Protein AF-A0A3M1DYZ0-F1 (afdb_monomer_lite)

Secondary structure (DSSP, 8-state):
-HHHHHHHHHHHHHHTSHHHHHHHHTT--HHHHHHHHHHHHHHHIIIIIHHHPPPSEEE---SS--HHHHHHHHHHHHHHHHHH-----EEE--EE-SSS-EEEEEEEEETTTTEEEEEEEEEE-TT-PBPTT-PPSS--

Foldseek 3Di:
DVLVVQLVVLLVVQVVDVVSVVVVVVVDCSSNVSSCVSNVVVCCCVPPVVVVDDAPEEDDLEQPGDFVVVQVSVVVQVVCCVVVVHDGHYHYDWYDPDPFKTWDKDWDQDVVVRGIGIATAAIAGPVRHGDPPRGDPDRD

pLDDT: mean 90.02, std 9.36, range [42.03, 97.38]

Structure (mmCIF, N/CA/C/O backbone):
data_AF-A0A3M1DYZ0-F1
#
_entry.id   AF-A0A3M1DYZ0-F1
#
loop_
_atom_site.group_PDB
_atom_site.id
_atom_site.type_symbol
_atom_site.label_atom_id
_atom_site.label_alt_id
_atom_site.label_comp_id
_atom_site.label_asym_id
_atom_site.label_entity_id
_atom_site.label_seq_id
_atom_site.pdbx_PDB_ins_code
_atom_site.Cartn_x
_atom_site.Cartn_y
_atom_site.Cartn_z
_atom_site.occupancy
_atom_site.B_iso_or_equiv
_atom_site.auth_seq_id
_atom_site.auth_comp_id
_atom_site.auth_asym_id
_atom_site.auth_atom_id
_atom_site.pdbx_PDB_model_num
ATOM 1 N N . MET A 1 1 ? 12.653 2.346 -10.496 1.00 53.00 1 MET A N 1
ATOM 2 C CA . MET A 1 1 ? 13.951 1.934 -11.083 1.00 53.00 1 MET A CA 1
ATOM 3 C C . MET A 1 1 ? 14.251 0.427 -10.985 1.00 53.00 1 MET A C 1
ATOM 5 O O . MET A 1 1 ? 15.244 0.016 -11.560 1.00 53.00 1 MET A O 1
ATOM 9 N N . LYS A 1 2 ? 13.430 -0.417 -10.329 1.00 64.75 2 LYS A N 1
ATOM 10 C CA . LYS A 1 2 ? 13.759 -1.844 -10.099 1.00 64.75 2 LYS A CA 1
ATOM 11 C C . LYS A 1 2 ? 13.658 -2.745 -11.347 1.00 64.75 2 LYS A C 1
ATOM 13 O O . LYS A 1 2 ? 14.474 -3.643 -11.513 1.00 64.75 2 LYS A O 1
ATOM 18 N N . GLY A 1 3 ? 12.732 -2.461 -12.269 1.00 79.12 3 GLY A N 1
ATOM 19 C CA . GLY A 1 3 ? 12.484 -3.323 -13.438 1.00 79.12 3 GLY A CA 1
ATOM 20 C C . GLY A 1 3 ? 13.673 -3.487 -14.399 1.00 79.12 3 GLY A C 1
ATOM 21 O O . GLY A 1 3 ? 13.924 -4.591 -14.873 1.00 79.12 3 GLY A O 1
ATOM 22 N N . ILE A 1 4 ? 14.452 -2.423 -14.646 1.00 86.62 4 ILE A N 1
ATOM 23 C CA . ILE A 1 4 ? 15.642 -2.500 -15.519 1.00 86.62 4 ILE A CA 1
ATOM 24 C C . ILE A 1 4 ? 16.714 -3.396 -14.890 1.00 86.62 4 ILE A C 1
ATOM 26 O O . ILE A 1 4 ? 17.343 -4.177 -15.596 1.00 86.62 4 ILE A O 1
ATOM 30 N N . THR A 1 5 ? 16.888 -3.337 -13.567 1.00 91.88 5 THR A N 1
ATOM 31 C CA . THR A 1 5 ? 17.832 -4.201 -12.850 1.00 91.88 5 THR A CA 1
ATOM 32 C C . THR A 1 5 ? 17.476 -5.674 -13.037 1.00 91.88 5 THR A C 1
ATOM 34 O O . THR A 1 5 ? 18.333 -6.447 -13.448 1.00 91.88 5 THR A O 1
ATOM 37 N N . HIS A 1 6 ? 16.211 -6.055 -12.828 1.00 92.06 6 HIS A N 1
ATOM 38 C CA . HIS A 1 6 ? 15.752 -7.437 -13.011 1.00 92.06 6 HIS A CA 1
ATOM 39 C C . HIS A 1 6 ? 15.943 -7.943 -14.446 1.00 92.06 6 HIS A C 1
ATOM 41 O O . HIS A 1 6 ? 16.419 -9.060 -14.653 1.00 92.06 6 HIS A O 1
ATOM 47 N N . PHE A 1 7 ? 15.643 -7.101 -15.437 1.00 94.25 7 PHE A N 1
ATOM 48 C CA . PHE A 1 7 ? 15.867 -7.417 -16.845 1.00 94.25 7 PHE A CA 1
ATOM 49 C C . PHE A 1 7 ? 17.356 -7.634 -17.161 1.00 94.25 7 PHE A C 1
ATOM 51 O O . PHE A 1 7 ? 17.726 -8.647 -17.751 1.00 94.25 7 PHE A O 1
ATOM 58 N N . LEU A 1 8 ? 18.234 -6.724 -16.727 1.00 95.62 8 LEU A N 1
ATOM 59 C CA . LEU A 1 8 ? 19.676 -6.839 -16.962 1.00 95.62 8 LEU A CA 1
ATOM 60 C C . LEU A 1 8 ? 20.286 -8.051 -16.249 1.00 95.62 8 LEU A C 1
ATOM 62 O O . LEU A 1 8 ? 21.116 -8.742 -16.834 1.00 95.62 8 LEU A O 1
ATOM 66 N N . THR A 1 9 ? 19.852 -8.353 -15.023 1.00 94.94 9 THR A N 1
ATOM 67 C CA . THR A 1 9 ? 20.270 -9.569 -14.314 1.00 94.94 9 THR A CA 1
ATOM 68 C C . THR A 1 9 ? 19.842 -10.827 -15.072 1.00 94.94 9 THR A C 1
ATOM 70 O O . THR A 1 9 ? 20.639 -11.754 -15.195 1.00 94.94 9 THR A O 1
ATOM 73 N N . GLY A 1 10 ? 18.631 -10.852 -15.635 1.00 95.19 10 GLY A N 1
ATOM 74 C CA . GLY A 1 10 ? 18.157 -11.960 -16.470 1.00 95.19 10 GLY A CA 1
ATOM 75 C C . GLY A 1 10 ? 19.003 -12.172 -17.730 1.00 95.19 10 GLY A C 1
ATOM 76 O O . GLY A 1 10 ? 19.372 -13.306 -18.037 1.00 95.19 10 GLY A O 1
ATOM 77 N N . ILE A 1 11 ? 19.382 -11.088 -18.421 1.00 96.88 11 ILE A N 1
ATOM 78 C CA . ILE A 1 11 ? 20.318 -11.154 -19.558 1.00 96.88 11 ILE A CA 1
ATOM 79 C C . ILE A 1 11 ? 21.667 -11.712 -19.101 1.00 96.88 11 ILE A C 1
ATOM 81 O O . ILE A 1 11 ? 22.172 -12.654 -19.707 1.00 96.88 11 ILE A O 1
ATOM 85 N N . ALA A 1 12 ? 22.235 -11.157 -18.027 1.00 96.50 12 ALA A N 1
ATOM 86 C CA . ALA A 1 12 ? 23.544 -11.557 -17.520 1.00 96.50 12 ALA A CA 1
ATOM 87 C C . ALA A 1 12 ? 23.585 -13.055 -17.179 1.00 96.50 12 ALA A C 1
ATOM 89 O O . ALA A 1 12 ? 24.497 -13.765 -17.606 1.00 96.50 12 ALA A O 1
ATOM 90 N N . LEU A 1 13 ? 22.556 -13.552 -16.484 1.00 96.12 13 LEU A N 1
ATOM 91 C CA . LEU A 1 13 ? 22.399 -14.973 -16.176 1.00 96.12 13 LEU A CA 1
ATOM 92 C C . LEU A 1 13 ? 22.325 -15.833 -17.441 1.00 96.12 13 LEU A C 1
ATOM 94 O O . LEU A 1 13 ? 23.021 -16.841 -17.530 1.00 96.12 13 LEU A O 1
ATOM 98 N N . ALA A 1 14 ? 21.540 -15.425 -18.440 1.00 95.81 14 ALA A N 1
ATOM 99 C CA . ALA A 1 14 ? 21.431 -16.157 -19.699 1.00 95.81 14 ALA A CA 1
ATOM 100 C C . ALA A 1 14 ? 22.761 -16.204 -20.474 1.00 95.81 14 ALA A C 1
ATOM 102 O O . ALA A 1 14 ? 23.074 -17.214 -21.101 1.00 95.81 14 ALA A O 1
ATOM 103 N N . THR A 1 15 ? 23.580 -15.152 -20.399 1.00 95.25 15 THR A N 1
ATOM 104 C CA . THR A 1 15 ? 24.883 -15.095 -21.083 1.00 95.25 15 THR A CA 1
ATOM 105 C C . THR A 1 15 ? 25.994 -15.903 -20.410 1.00 95.25 15 THR A C 1
ATOM 107 O O . THR A 1 15 ? 27.036 -16.110 -21.025 1.00 95.25 15 THR A O 1
ATOM 110 N N . PHE A 1 16 ? 25.783 -16.431 -19.198 1.00 96.44 16 PHE A N 1
ATOM 111 C CA . PHE A 1 16 ? 26.710 -17.408 -18.610 1.00 96.44 16 PHE A CA 1
ATOM 112 C C . PHE A 1 16 ? 26.637 -18.787 -19.277 1.00 96.44 16 PHE A C 1
ATOM 114 O O . PHE A 1 16 ? 27.509 -19.620 -19.039 1.00 96.44 16 PHE A O 1
ATOM 121 N N . PHE A 1 17 ? 25.641 -19.031 -20.134 1.00 96.50 17 PHE A N 1
ATOM 122 C CA . PHE A 1 17 ? 25.537 -20.252 -20.926 1.00 96.50 17 PHE A CA 1
ATOM 123 C C . PHE A 1 17 ? 26.196 -20.033 -22.301 1.00 96.50 17 PHE A C 1
ATOM 125 O O . PHE A 1 17 ? 25.646 -19.299 -23.126 1.00 96.50 17 PHE A O 1
ATOM 132 N N . PRO A 1 18 ? 27.344 -20.674 -22.607 1.00 94.81 18 PRO A N 1
ATOM 133 C CA . PRO A 1 18 ? 28.093 -20.413 -23.843 1.00 94.81 18 PRO A CA 1
ATOM 134 C C . PRO A 1 18 ? 27.289 -20.648 -25.126 1.00 94.81 18 PRO A C 1
ATOM 136 O O . PRO A 1 18 ? 27.494 -19.967 -26.127 1.00 94.81 18 PRO A O 1
ATOM 139 N N . GLU A 1 19 ? 26.342 -21.585 -25.091 1.00 95.31 19 GLU A N 1
ATOM 140 C CA . GLU A 1 19 ? 25.464 -21.884 -26.220 1.00 95.31 19 GLU A CA 1
ATOM 141 C C . GLU A 1 19 ? 24.459 -20.759 -26.506 1.00 95.31 19 GLU A C 1
ATOM 143 O O . GLU A 1 19 ? 24.167 -20.469 -27.666 1.00 95.31 19 GLU A O 1
ATOM 148 N N . VAL A 1 20 ? 23.983 -20.065 -25.465 1.00 94.94 20 VAL A N 1
ATOM 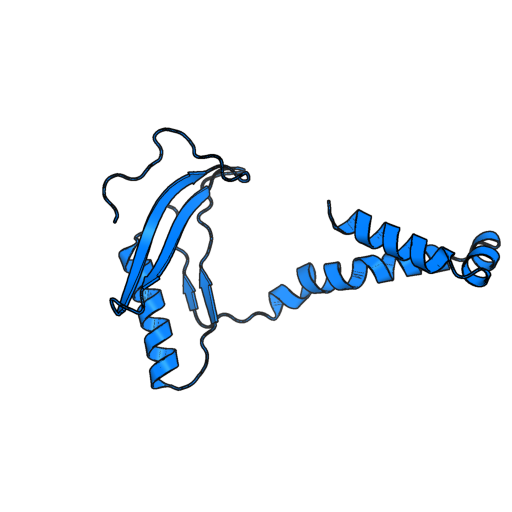149 C CA . VAL A 1 20 ? 23.146 -18.866 -25.618 1.00 94.94 20 VAL A CA 1
ATOM 150 C C . VAL A 1 20 ? 23.943 -17.757 -26.302 1.00 94.94 20 VAL A C 1
ATOM 152 O O . VAL A 1 20 ? 23.415 -17.093 -27.190 1.00 94.94 20 VAL A O 1
ATOM 155 N N . VAL A 1 21 ? 25.220 -17.594 -25.941 1.00 95.19 21 VAL A N 1
ATOM 156 C CA . VAL A 1 21 ? 26.111 -16.585 -26.533 1.00 95.19 21 VAL A CA 1
ATOM 157 C C . VAL A 1 21 ? 26.436 -16.902 -27.994 1.00 95.19 21 VAL A C 1
ATOM 159 O O . VAL A 1 21 ? 26.322 -16.018 -28.838 1.00 95.19 21 VAL A O 1
ATOM 162 N N . HIS A 1 22 ? 26.780 -18.154 -28.315 1.00 96.25 22 HIS A N 1
ATOM 163 C CA . HIS A 1 22 ? 27.047 -18.568 -29.699 1.00 96.25 22 HIS A CA 1
ATOM 164 C C . HIS A 1 22 ? 25.838 -18.327 -30.599 1.00 96.25 22 HIS A C 1
ATOM 166 O O . HIS A 1 22 ? 25.947 -17.660 -31.620 1.00 96.25 22 HIS A O 1
ATOM 172 N N . ARG A 1 23 ? 24.656 -18.789 -30.180 1.00 94.50 23 ARG A N 1
ATOM 173 C CA . ARG A 1 23 ? 23.431 -18.587 -30.961 1.00 94.50 23 ARG A CA 1
ATOM 174 C C . ARG A 1 23 ? 23.067 -17.109 -31.079 1.00 94.50 23 ARG A C 1
ATOM 176 O O . ARG A 1 23 ? 22.488 -16.707 -32.082 1.00 94.50 23 ARG A O 1
ATOM 183 N N . ALA A 1 24 ? 23.367 -16.295 -30.067 1.00 94.88 24 ALA A N 1
ATOM 184 C CA . ALA A 1 24 ? 23.150 -14.853 -30.142 1.00 94.88 24 ALA A CA 1
ATOM 185 C C . ALA A 1 24 ? 24.040 -14.187 -31.203 1.00 94.88 24 ALA A C 1
ATOM 187 O O . ALA A 1 24 ? 23.583 -13.252 -31.857 1.00 94.88 24 ALA A O 1
ATOM 188 N N . ALA A 1 25 ? 25.261 -14.690 -31.422 1.00 94.38 25 ALA A N 1
ATOM 189 C CA . ALA A 1 25 ? 26.135 -14.229 -32.504 1.00 94.38 25 ALA A CA 1
ATOM 190 C C . ALA A 1 25 ? 25.508 -14.466 -33.893 1.00 94.38 25 ALA A C 1
ATOM 192 O O . ALA A 1 25 ? 25.667 -13.637 -34.785 1.00 94.38 25 ALA A O 1
ATOM 193 N N . ASP A 1 26 ? 24.709 -15.529 -34.028 1.00 95.81 26 ASP A N 1
ATOM 194 C CA . ASP A 1 26 ? 23.927 -15.851 -35.230 1.00 95.81 26 ASP A CA 1
ATOM 195 C C . ASP A 1 26 ? 22.565 -15.119 -35.291 1.00 95.81 26 ASP A C 1
ATOM 197 O O . ASP A 1 26 ? 21.714 -15.430 -36.124 1.00 95.81 26 ASP A O 1
ATOM 201 N N . GLY A 1 27 ? 22.325 -14.147 -34.402 1.00 93.69 27 GLY A N 1
ATOM 202 C CA . GLY A 1 27 ? 21.106 -13.331 -34.369 1.00 93.69 27 GLY A CA 1
ATOM 203 C C . GLY A 1 27 ? 19.991 -13.854 -33.456 1.00 93.69 27 GLY A C 1
ATOM 204 O O . GLY A 1 27 ? 18.879 -13.325 -33.478 1.00 93.69 27 GLY A O 1
ATOM 205 N N . SER A 1 28 ? 20.250 -14.875 -32.636 1.00 95.38 28 SER A N 1
ATOM 206 C CA . SER A 1 28 ? 19.259 -15.384 -31.683 1.00 95.38 28 SER A CA 1
ATOM 207 C C . SER A 1 28 ? 18.928 -14.385 -30.569 1.00 95.38 28 SER A C 1
ATOM 209 O O . SER A 1 28 ? 19.803 -13.756 -29.977 1.00 95.38 28 SER A O 1
ATOM 211 N N . LEU A 1 29 ? 17.647 -14.317 -30.198 1.00 96.00 29 LEU A N 1
ATOM 212 C CA . LEU A 1 29 ? 17.134 -13.457 -29.125 1.00 96.00 29 LEU A CA 1
ATOM 213 C C . LEU A 1 29 ? 17.122 -14.133 -27.743 1.00 96.00 29 LEU A C 1
ATOM 215 O O . LEU A 1 29 ? 16.502 -13.624 -26.809 1.00 96.00 29 LEU A O 1
ATOM 219 N N . LEU A 1 30 ? 17.804 -15.271 -27.580 1.00 94.81 30 LEU A N 1
ATOM 220 C CA . LEU A 1 30 ? 17.869 -15.995 -26.303 1.00 94.81 30 LEU A CA 1
ATOM 221 C C . LEU A 1 30 ? 18.341 -15.129 -25.112 1.00 94.81 30 LEU A C 1
ATOM 223 O O . LEU A 1 30 ? 17.720 -15.234 -24.053 1.00 94.81 30 LEU A O 1
ATOM 227 N N . PRO A 1 31 ? 19.337 -14.225 -25.244 1.00 95.69 31 PRO A N 1
ATOM 228 C CA . PRO A 1 31 ? 19.685 -13.309 -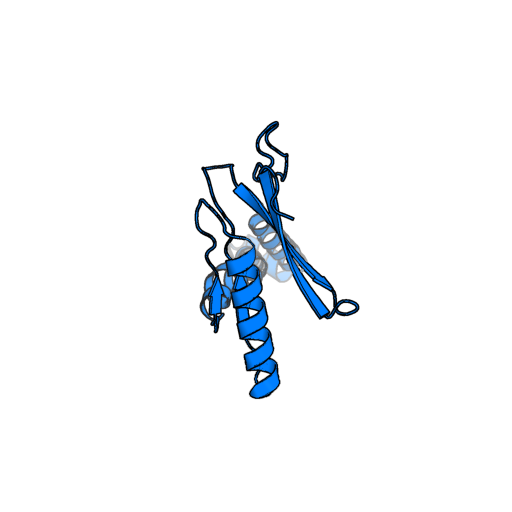24.155 1.00 95.69 31 PRO A CA 1
ATOM 229 C C . PRO A 1 31 ? 18.520 -12.393 -23.755 1.00 95.69 31 PRO A C 1
ATOM 231 O O . PRO A 1 31 ? 18.258 -12.207 -22.569 1.00 95.69 31 PRO A O 1
ATOM 234 N N . VAL A 1 32 ? 17.771 -11.870 -24.734 1.00 95.75 32 VAL A N 1
ATOM 235 C CA . VAL A 1 32 ? 16.599 -11.009 -24.494 1.00 95.75 32 VAL A CA 1
ATOM 236 C C . VAL A 1 32 ? 15.500 -11.782 -23.772 1.00 95.75 32 VAL A C 1
ATOM 238 O O . VAL A 1 32 ? 14.901 -11.248 -22.841 1.00 95.75 32 VAL A O 1
ATOM 241 N N . LEU A 1 33 ? 15.266 -13.046 -24.139 1.00 96.12 33 LEU A N 1
ATOM 242 C CA . LEU A 1 33 ? 14.329 -13.917 -23.423 1.00 96.12 33 LEU A CA 1
ATOM 243 C C . LEU A 1 33 ? 14.761 -14.154 -21.971 1.00 96.12 33 LEU A C 1
ATOM 245 O O . LEU A 1 33 ? 13.908 -14.157 -21.087 1.00 96.12 33 LEU A O 1
ATOM 249 N N . GLY A 1 34 ? 16.067 -14.264 -21.707 1.00 95.38 34 GLY A N 1
ATOM 250 C CA . GLY A 1 34 ? 16.617 -14.258 -20.349 1.00 95.38 34 GLY A CA 1
ATOM 251 C C . GLY A 1 34 ? 16.258 -12.987 -19.578 1.00 95.38 34 GLY A C 1
ATOM 252 O O . GLY A 1 34 ? 15.810 -13.056 -18.435 1.00 95.38 34 GLY A O 1
ATOM 253 N N . GLY A 1 35 ? 16.365 -11.823 -20.223 1.00 95.56 35 GLY A N 1
ATOM 254 C CA . GLY A 1 35 ? 15.922 -10.553 -19.646 1.00 95.56 35 GLY A CA 1
ATOM 255 C C . GLY A 1 35 ? 14.419 -10.495 -19.373 1.00 95.56 35 GLY A C 1
ATOM 256 O O . GLY A 1 35 ? 14.006 -10.089 -18.286 1.00 95.56 35 GLY A O 1
ATOM 257 N N . VAL A 1 36 ? 13.590 -10.944 -20.323 1.00 95.69 36 VAL A N 1
ATOM 258 C CA . VAL A 1 36 ? 12.130 -11.038 -20.148 1.00 95.69 36 VAL A CA 1
ATOM 259 C C . VAL A 1 36 ? 11.797 -11.947 -18.968 1.00 95.69 36 VAL A C 1
ATOM 261 O O . VAL A 1 36 ? 11.011 -11.556 -18.112 1.00 95.69 36 VAL A O 1
ATOM 264 N N . ALA A 1 37 ? 12.429 -13.116 -18.867 1.00 94.19 37 ALA A N 1
ATOM 265 C CA . ALA A 1 37 ? 12.249 -14.018 -17.733 1.00 94.19 37 ALA A CA 1
ATOM 266 C C . ALA A 1 37 ? 12.695 -13.379 -16.406 1.00 94.19 37 ALA A C 1
ATOM 268 O O . ALA A 1 37 ? 12.050 -13.592 -15.385 1.00 94.19 37 ALA A O 1
ATOM 269 N N . GLY A 1 38 ? 13.747 -12.553 -16.425 1.00 93.56 38 GLY A N 1
ATOM 270 C CA . GLY A 1 38 ? 14.218 -11.812 -15.255 1.00 93.56 38 GLY A CA 1
ATOM 271 C C . GLY A 1 38 ? 13.208 -10.789 -14.726 1.00 93.56 38 GLY A C 1
ATOM 272 O O . GLY A 1 38 ? 13.002 -10.708 -13.518 1.00 93.56 38 GLY A O 1
ATOM 273 N N . ILE A 1 39 ? 12.546 -10.028 -15.605 1.00 94.50 39 ILE A N 1
ATOM 274 C CA . ILE A 1 39 ? 11.553 -9.006 -15.210 1.00 94.50 39 ILE A CA 1
ATOM 275 C C . ILE A 1 39 ? 10.134 -9.570 -15.015 1.00 94.50 39 ILE A C 1
ATOM 277 O O . ILE A 1 39 ? 9.281 -8.921 -14.403 1.00 94.50 39 ILE A O 1
ATOM 281 N N . LEU A 1 40 ? 9.849 -10.762 -15.545 1.00 91.69 40 LEU A N 1
ATOM 282 C CA . LEU A 1 40 ? 8.500 -11.325 -15.585 1.00 91.69 40 LEU A CA 1
ATOM 283 C C . LEU A 1 40 ? 7.864 -11.515 -14.196 1.00 91.69 40 LEU A C 1
ATOM 285 O O . LEU A 1 40 ? 6.724 -11.079 -14.054 1.00 91.69 40 LEU A O 1
ATOM 289 N N . PRO A 1 41 ? 8.532 -12.081 -13.168 1.00 87.69 41 PRO A N 1
ATOM 290 C CA . PRO A 1 41 ? 7.917 -12.254 -11.850 1.00 87.69 41 PRO A CA 1
ATOM 291 C C . PRO A 1 41 ? 7.454 -10.929 -11.233 1.00 87.69 41 PRO A C 1
ATOM 293 O O . PRO A 1 41 ? 6.307 -10.821 -10.814 1.00 87.69 41 PRO A O 1
ATOM 296 N N . ASP A 1 42 ? 8.308 -9.903 -11.278 1.00 85.56 42 ASP A N 1
ATOM 297 C CA . ASP A 1 42 ? 8.006 -8.550 -10.785 1.00 85.56 42 ASP A CA 1
ATOM 298 C C . ASP A 1 42 ? 6.838 -7.928 -11.571 1.00 85.56 42 ASP A C 1
ATOM 300 O O . ASP A 1 42 ? 5.915 -7.336 -11.014 1.00 85.56 42 ASP A O 1
ATOM 304 N N . THR A 1 43 ? 6.823 -8.131 -12.892 1.00 85.88 43 THR A N 1
ATOM 305 C CA . THR A 1 43 ? 5.735 -7.649 -13.752 1.00 85.88 43 THR A CA 1
ATOM 306 C C . THR A 1 43 ? 4.412 -8.345 -13.437 1.00 85.88 43 THR A C 1
ATOM 308 O O . THR A 1 43 ? 3.371 -7.687 -13.417 1.00 85.88 43 THR A O 1
ATOM 311 N N . LEU A 1 44 ? 4.437 -9.660 -13.208 1.00 86.38 44 LEU A N 1
ATOM 312 C CA . LEU A 1 44 ? 3.249 -10.442 -12.878 1.00 86.38 44 LEU A CA 1
ATOM 313 C C . LEU A 1 44 ? 2.674 -10.036 -11.522 1.00 86.38 44 LEU A C 1
ATOM 315 O O . LEU A 1 44 ? 1.469 -9.807 -11.419 1.00 86.38 44 LEU A O 1
ATOM 319 N N . ASP A 1 45 ? 3.536 -9.878 -10.523 1.00 80.69 45 ASP A N 1
ATOM 320 C CA . ASP A 1 45 ? 3.149 -9.453 -9.183 1.00 80.69 45 ASP A CA 1
ATOM 321 C C . ASP A 1 45 ? 2.473 -8.068 -9.213 1.00 80.69 45 ASP A C 1
ATOM 323 O O . ASP A 1 45 ? 1.284 -7.916 -8.916 1.00 80.69 45 ASP A O 1
ATOM 327 N N . PHE A 1 46 ? 3.171 -7.058 -9.744 1.00 76.06 46 PHE A N 1
ATOM 328 C CA . PHE A 1 46 ? 2.666 -5.684 -9.748 1.00 76.06 46 PHE A CA 1
ATOM 329 C C . PHE A 1 46 ? 1.480 -5.433 -10.677 1.00 76.06 46 PHE A C 1
ATOM 331 O O . PHE A 1 46 ? 0.705 -4.505 -10.424 1.00 76.06 46 PHE A O 1
ATOM 338 N N . LYS A 1 47 ? 1.353 -6.169 -11.789 1.00 77.81 47 LYS A N 1
ATOM 339 C CA . LYS A 1 47 ? 0.281 -5.923 -12.765 1.00 77.81 47 LYS A CA 1
ATOM 340 C C . LYS A 1 47 ? -0.885 -6.883 -12.680 1.00 77.81 47 LYS A C 1
ATOM 342 O O . LYS A 1 47 ? -1.939 -6.505 -13.172 1.00 77.81 47 LYS A O 1
ATOM 347 N N . PHE A 1 48 ? -0.734 -8.073 -12.111 1.00 78.50 48 PHE A N 1
ATOM 348 C CA . PHE A 1 48 ? -1.805 -9.068 -12.115 1.00 78.50 48 PHE A CA 1
ATOM 349 C C . PHE A 1 48 ? -2.184 -9.500 -10.706 1.00 78.50 48 PHE A C 1
ATOM 351 O O . PHE A 1 48 ? -3.368 -9.450 -10.384 1.00 78.50 48 PHE A O 1
ATOM 358 N N . VAL A 1 49 ? -1.215 -9.842 -9.851 1.00 75.19 49 VAL A N 1
ATOM 359 C CA . VAL A 1 49 ? -1.499 -10.342 -8.492 1.00 75.19 49 VAL A CA 1
ATOM 360 C C . VAL A 1 49 ? -2.290 -9.325 -7.669 1.00 75.19 49 VAL A C 1
ATOM 362 O O . VAL A 1 49 ? -3.291 -9.698 -7.062 1.00 75.19 49 VAL A O 1
ATOM 365 N N . ARG A 1 50 ? -1.972 -8.027 -7.779 1.00 70.19 50 ARG A N 1
ATOM 366 C CA . ARG A 1 50 ? -2.738 -6.957 -7.109 1.00 70.19 50 ARG A CA 1
ATOM 367 C C . ARG A 1 50 ? -4.242 -6.931 -7.423 1.00 70.19 50 ARG A C 1
ATOM 369 O O . ARG A 1 50 ? -5.008 -6.398 -6.638 1.00 70.19 50 ARG A O 1
ATOM 376 N N . TYR A 1 51 ? -4.675 -7.443 -8.581 1.00 69.06 51 TYR A N 1
ATOM 377 C CA . TYR A 1 51 ? -6.097 -7.467 -8.958 1.00 69.06 51 TYR A CA 1
ATOM 378 C C . TYR A 1 51 ? -6.824 -8.713 -8.445 1.00 69.06 51 TYR A C 1
ATOM 380 O O . TYR A 1 51 ? -8.051 -8.779 -8.510 1.00 69.06 51 TYR A O 1
ATOM 388 N N . PHE A 1 52 ? -6.080 -9.707 -7.961 1.00 74.94 52 PHE A N 1
ATOM 389 C CA . PHE A 1 52 ? -6.639 -10.891 -7.316 1.00 74.94 52 PHE A CA 1
ATOM 390 C C . PHE A 1 52 ? -6.782 -10.718 -5.802 1.00 74.94 52 PHE A C 1
ATOM 392 O O . PHE A 1 52 ? -7.472 -11.524 -5.175 1.00 74.94 52 PHE A O 1
ATOM 399 N N . GLU A 1 53 ? -6.195 -9.669 -5.219 1.00 74.88 53 GLU A N 1
ATOM 400 C CA . GLU A 1 53 ? -6.492 -9.280 -3.845 1.00 74.88 53 GLU A CA 1
ATOM 401 C C . GLU A 1 53 ? -7.947 -8.812 -3.753 1.00 74.88 53 GLU A C 1
ATOM 403 O O . GLU A 1 53 ? -8.373 -7.860 -4.406 1.00 74.88 53 GLU A O 1
ATOM 408 N N . ARG A 1 54 ? -8.734 -9.535 -2.957 1.00 81.81 54 ARG A N 1
ATOM 409 C CA . ARG A 1 54 ? -10.085 -9.135 -2.572 1.00 81.81 54 ARG A CA 1
ATOM 410 C C . ARG A 1 54 ? -10.005 -8.623 -1.152 1.00 81.81 54 ARG A C 1
ATOM 412 O O . ARG A 1 54 ? -9.486 -9.340 -0.303 1.00 81.81 54 ARG A O 1
ATOM 419 N N . TYR A 1 55 ? -10.528 -7.428 -0.920 1.00 88.06 55 TYR A N 1
ATOM 420 C CA . TYR A 1 55 ? -10.670 -6.873 0.417 1.00 88.06 55 TYR A CA 1
ATOM 421 C C . TYR A 1 55 ? -12.106 -7.074 0.891 1.00 88.06 55 TYR A C 1
ATOM 423 O O . TYR A 1 55 ? -13.057 -6.827 0.151 1.00 88.06 55 TYR A O 1
ATOM 431 N N . ASP A 1 56 ? -12.263 -7.540 2.124 1.00 90.50 56 ASP A N 1
ATOM 432 C CA . ASP A 1 56 ? -13.561 -7.636 2.791 1.00 90.50 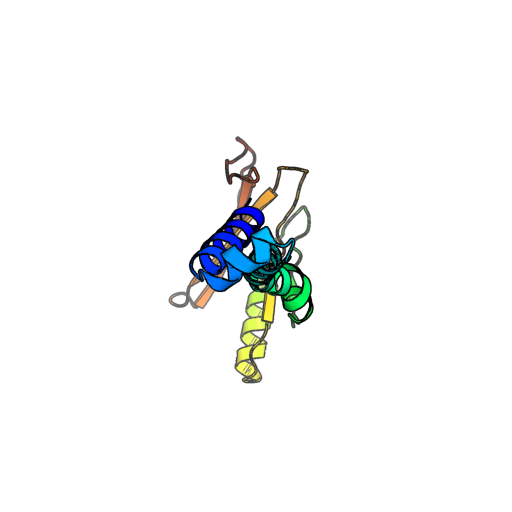56 ASP A CA 1
ATOM 433 C C . ASP A 1 56 ? -14.069 -6.256 3.222 1.00 90.50 56 ASP A C 1
ATOM 435 O O . ASP A 1 56 ? -15.275 -6.019 3.267 1.00 90.50 56 ASP A O 1
ATOM 439 N N . LEU A 1 57 ? -13.137 -5.359 3.556 1.00 93.69 57 LEU A N 1
ATOM 440 C CA . LEU A 1 57 ? -13.406 -3.994 3.980 1.00 93.69 57 LEU A CA 1
ATOM 441 C C . LEU A 1 57 ? -12.353 -3.047 3.405 1.00 93.69 57 LEU A C 1
ATOM 443 O O . LEU A 1 57 ? -11.152 -3.254 3.578 1.00 93.69 57 LEU A O 1
ATOM 447 N N . GLU A 1 58 ? -12.814 -1.967 2.787 1.00 94.50 58 GLU A N 1
ATOM 448 C CA . GLU A 1 58 ? -11.970 -0.848 2.381 1.00 94.50 58 GLU A CA 1
ATOM 449 C C . GLU A 1 58 ? -12.274 0.369 3.253 1.00 94.50 58 GLU A C 1
ATOM 451 O O . GLU A 1 58 ? -13.423 0.799 3.372 1.00 94.50 58 GLU A O 1
ATOM 456 N N . ILE A 1 59 ? -11.235 0.925 3.870 1.00 94.25 59 ILE A N 1
ATOM 457 C CA . ILE A 1 59 ? -11.308 2.132 4.686 1.00 94.25 59 ILE A CA 1
ATOM 458 C C . ILE A 1 59 ? -10.606 3.242 3.910 1.00 94.25 59 ILE A C 1
ATOM 460 O O . ILE A 1 59 ? -9.377 3.269 3.825 1.00 94.25 59 ILE A O 1
ATOM 464 N N . ASP A 1 60 ? -11.397 4.158 3.355 1.00 93.56 60 ASP A N 1
ATOM 465 C CA . ASP A 1 60 ? -10.918 5.420 2.791 1.00 93.56 60 ASP A CA 1
ATOM 466 C C . ASP A 1 60 ? -11.174 6.558 3.794 1.00 93.56 60 ASP A C 1
ATOM 468 O O . ASP A 1 60 ? -12.332 6.928 4.022 1.00 93.56 60 ASP A O 1
ATOM 472 N N . PRO A 1 61 ? -10.123 7.109 4.429 1.00 91.19 61 PRO A N 1
ATOM 473 C CA . PRO A 1 61 ? -10.271 8.224 5.359 1.00 91.19 61 PRO A CA 1
ATOM 474 C C . PRO A 1 61 ? -10.729 9.535 4.703 1.00 91.19 61 PRO A C 1
ATOM 476 O O . PRO A 1 61 ? -11.174 10.443 5.406 1.00 91.19 61 PRO A O 1
ATOM 479 N N . GLY A 1 62 ? -10.594 9.667 3.380 1.00 90.06 62 GLY A N 1
ATOM 480 C CA . GLY A 1 62 ? -10.806 10.923 2.672 1.00 90.06 62 GLY A CA 1
ATOM 481 C C . GLY A 1 62 ? -9.794 12.023 3.051 1.00 90.06 62 GLY A C 1
ATOM 482 O O . GLY A 1 62 ? -8.836 11.792 3.792 1.00 90.06 62 GLY A O 1
ATOM 483 N N . PRO A 1 63 ? -9.981 13.256 2.542 1.00 86.75 63 PRO A N 1
ATOM 484 C CA . PRO A 1 63 ? -9.040 14.363 2.752 1.00 86.75 63 PRO A CA 1
ATOM 485 C C . PRO A 1 63 ? -9.035 14.916 4.188 1.00 86.75 63 PRO A C 1
ATOM 487 O O . PRO A 1 63 ? -8.029 15.482 4.615 1.00 86.75 63 PRO A O 1
ATOM 490 N N . ASN A 1 64 ? -10.135 14.738 4.928 1.00 88.38 64 ASN A N 1
ATOM 491 C CA . ASN A 1 64 ? -10.301 15.159 6.321 1.00 88.38 64 ASN A CA 1
ATOM 492 C C . ASN A 1 64 ? -10.556 13.916 7.190 1.00 88.38 64 ASN A C 1
ATOM 494 O O . ASN A 1 64 ? -11.715 13.600 7.467 1.00 88.38 64 ASN A O 1
ATOM 498 N N . PRO A 1 65 ? -9.499 13.177 7.563 1.00 89.69 65 PRO A N 1
ATOM 499 C CA . PRO A 1 65 ? -9.645 11.893 8.233 1.00 89.69 65 PRO A CA 1
ATOM 500 C C . PRO A 1 65 ? -10.173 12.045 9.661 1.00 89.69 65 PRO A C 1
ATOM 502 O O . PRO A 1 65 ? -9.659 12.846 10.441 1.00 89.69 65 PRO A O 1
ATOM 505 N N . ASP A 1 66 ? -11.150 11.213 10.016 1.00 91.75 66 ASP A N 1
ATOM 506 C CA . ASP A 1 66 ? -11.606 11.040 11.396 1.00 91.75 66 ASP A CA 1
ATOM 507 C C . ASP A 1 66 ? -10.913 9.810 12.014 1.00 91.75 66 ASP A C 1
ATOM 509 O O . ASP A 1 66 ? -11.198 8.678 11.599 1.00 91.75 66 ASP A O 1
ATOM 513 N N . PRO A 1 67 ? -10.014 9.990 13.001 1.00 92.12 67 PRO A N 1
ATOM 514 C CA . PRO A 1 67 ? -9.301 8.878 13.622 1.00 92.12 67 PRO A CA 1
ATOM 515 C C . PRO A 1 67 ? -10.238 7.878 14.305 1.00 92.12 67 PRO A C 1
ATOM 517 O O . PRO A 1 67 ? -9.990 6.673 14.234 1.00 92.12 67 PRO A O 1
ATOM 520 N N . ARG A 1 68 ? -11.336 8.341 14.921 1.00 92.62 68 ARG A N 1
ATOM 521 C CA . ARG A 1 68 ? -12.282 7.456 15.616 1.00 92.62 68 ARG A CA 1
ATOM 522 C C . ARG A 1 68 ? -12.992 6.556 14.628 1.00 92.62 68 ARG A C 1
ATOM 524 O O . ARG A 1 68 ? -13.031 5.350 14.822 1.00 92.62 68 ARG A O 1
ATOM 531 N N . ARG A 1 69 ? -13.455 7.122 13.514 1.00 93.88 69 ARG A N 1
ATOM 532 C CA . ARG A 1 69 ? -14.121 6.351 12.461 1.00 93.88 69 ARG A CA 1
ATOM 533 C C . ARG A 1 69 ? -13.219 5.260 11.874 1.00 93.88 69 ARG A C 1
ATOM 535 O O . ARG A 1 69 ? -13.699 4.162 11.600 1.00 93.88 69 ARG A O 1
ATOM 542 N N . ILE A 1 70 ? -11.927 5.544 11.689 1.00 94.81 70 ILE A N 1
ATOM 543 C CA . ILE A 1 70 ? -10.945 4.551 11.220 1.00 94.81 70 ILE A CA 1
ATOM 544 C C . ILE A 1 70 ? -10.756 3.451 12.275 1.00 94.81 70 ILE A C 1
ATOM 546 O O . ILE A 1 70 ? -10.776 2.267 11.934 1.00 94.81 70 ILE A O 1
ATOM 550 N N . ALA A 1 71 ? -10.593 3.830 13.548 1.00 95.12 71 ALA A N 1
ATOM 551 C CA . ALA A 1 71 ? -10.432 2.889 14.655 1.00 95.12 71 ALA A CA 1
ATOM 552 C C . ALA A 1 71 ? -11.660 1.978 14.810 1.00 95.12 71 ALA A C 1
ATOM 554 O O . ALA A 1 71 ? -11.511 0.760 14.877 1.00 95.12 71 ALA A O 1
ATOM 555 N N . ASP A 1 72 ? -12.865 2.549 14.792 1.00 95.75 72 ASP A N 1
ATOM 556 C CA . ASP A 1 72 ? -14.128 1.823 14.934 1.00 95.75 72 ASP A CA 1
ATOM 557 C C . ASP A 1 72 ? -14.338 0.827 13.789 1.00 95.75 72 ASP A C 1
ATOM 559 O O . ASP A 1 72 ? -14.727 -0.317 14.026 1.00 95.75 72 ASP A O 1
ATOM 563 N N . ALA A 1 73 ? -14.025 1.223 12.550 1.00 95.81 73 ALA A N 1
ATOM 564 C CA . ALA A 1 73 ? -14.104 0.332 11.394 1.00 95.81 73 ALA A CA 1
ATOM 565 C C . ALA A 1 73 ? -13.129 -0.854 11.515 1.00 95.81 73 ALA A C 1
ATOM 567 O O . ALA A 1 73 ? -13.507 -1.999 11.256 1.00 95.81 73 ALA A O 1
ATOM 568 N N . LEU A 1 74 ? -11.895 -0.602 11.965 1.00 95.81 74 LEU A N 1
ATOM 569 C CA . LEU A 1 74 ? -10.905 -1.652 12.221 1.00 95.81 74 LEU A CA 1
ATOM 570 C C . LEU A 1 74 ? -11.348 -2.598 13.339 1.00 95.81 74 LEU A C 1
ATOM 572 O O . LEU A 1 74 ? -11.302 -3.815 13.167 1.00 95.81 74 LEU A O 1
ATOM 576 N N . VAL A 1 75 ? -11.810 -2.055 14.467 1.00 95.69 75 VAL A N 1
ATOM 577 C CA . VAL A 1 75 ? -12.308 -2.847 15.599 1.00 95.69 75 VAL A CA 1
ATOM 578 C C . VAL A 1 75 ? -13.521 -3.682 15.188 1.00 95.69 75 VAL A C 1
ATOM 580 O O . VAL A 1 75 ? -13.611 -4.849 15.571 1.00 95.69 75 VAL A O 1
ATOM 583 N N . GLY A 1 76 ? -14.423 -3.125 14.376 1.00 95.44 76 GLY A N 1
ATOM 584 C CA . GLY A 1 76 ? -15.552 -3.848 13.793 1.00 95.44 76 GLY A CA 1
ATOM 585 C C . GLY A 1 76 ? -15.097 -5.055 12.973 1.00 95.44 76 GLY A C 1
ATOM 586 O O . GLY A 1 76 ? -15.515 -6.178 13.250 1.00 95.44 76 GLY A O 1
ATOM 587 N N . ALA A 1 77 ? -14.161 -4.857 12.041 1.00 95.81 77 ALA A N 1
ATOM 588 C CA . ALA A 1 77 ? -13.619 -5.944 11.224 1.00 95.81 77 ALA A CA 1
ATOM 589 C C . ALA A 1 77 ?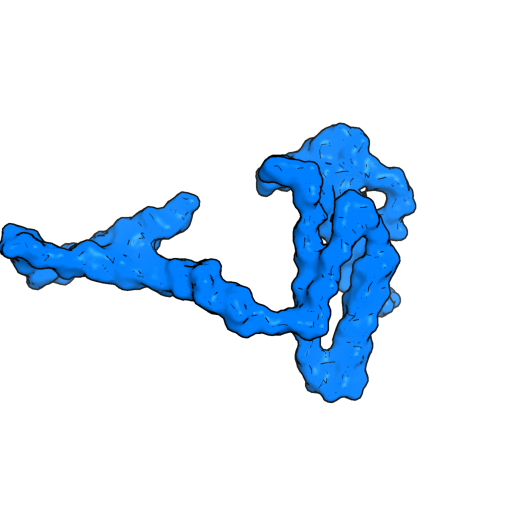 -12.905 -7.021 12.063 1.00 95.81 77 ALA A C 1
ATOM 591 O O . ALA A 1 77 ? -13.068 -8.217 11.811 1.00 95.81 77 ALA A O 1
ATOM 592 N N . MET A 1 78 ? -12.143 -6.614 13.085 1.00 94.56 78 MET A N 1
ATOM 593 C CA . MET A 1 78 ? -11.488 -7.538 14.017 1.00 94.56 78 MET A CA 1
ATOM 594 C C . MET A 1 78 ? -12.505 -8.372 14.798 1.00 94.56 78 MET A C 1
ATOM 596 O O . MET A 1 78 ? -12.326 -9.580 14.951 1.00 94.56 78 MET A O 1
ATOM 600 N N . ARG A 1 79 ? -13.581 -7.739 15.277 1.00 95.12 79 ARG A N 1
ATOM 601 C CA . ARG A 1 79 ? -14.659 -8.417 15.999 1.00 95.12 79 ARG A CA 1
ATOM 602 C C . ARG A 1 79 ? -15.365 -9.432 15.110 1.00 95.12 79 ARG A C 1
ATOM 604 O O . ARG A 1 79 ? -15.518 -10.574 15.523 1.00 95.12 79 ARG A O 1
ATOM 611 N N . GLU A 1 80 ? -15.731 -9.055 13.888 1.00 95.31 80 GLU A N 1
ATOM 612 C CA . GLU A 1 80 ? -16.350 -9.987 12.942 1.00 95.31 80 GLU A CA 1
ATOM 613 C C . GLU A 1 80 ? -15.446 -11.188 12.643 1.00 95.31 80 GLU A C 1
ATOM 615 O O . GLU A 1 80 ? -15.918 -12.326 12.601 1.00 95.31 80 GLU A O 1
ATOM 620 N N . ALA A 1 81 ? -14.142 -10.958 12.456 1.00 96.00 81 ALA A N 1
ATOM 621 C CA . ALA A 1 81 ? -13.182 -12.035 12.231 1.00 96.00 81 ALA A CA 1
ATOM 622 C C . ALA A 1 81 ? -13.118 -13.000 13.427 1.00 96.00 81 ALA A C 1
ATOM 624 O O . ALA A 1 81 ? -13.071 -14.218 13.248 1.00 96.00 81 ALA A O 1
ATOM 625 N N . TYR A 1 82 ? -13.166 -12.454 14.645 1.00 94.88 82 TYR A N 1
ATOM 626 C CA . TYR A 1 82 ? -13.181 -13.229 15.883 1.00 94.88 82 TYR A CA 1
ATOM 627 C C . TYR A 1 82 ? -14.475 -14.039 16.049 1.00 94.88 82 TYR A C 1
ATOM 629 O O . TYR A 1 82 ? -14.419 -15.239 16.303 1.00 94.88 82 TYR A O 1
ATOM 637 N N . GLU A 1 83 ? -15.638 -13.409 15.869 1.00 97.38 83 GLU A N 1
ATOM 638 C CA . GLU A 1 83 ? -16.951 -14.042 16.063 1.00 97.38 83 GLU A CA 1
ATOM 639 C C . GLU A 1 83 ? -17.246 -15.118 15.009 1.00 97.38 83 GLU A C 1
ATOM 641 O O . GLU A 1 83 ? -17.832 -16.155 15.318 1.00 97.38 83 GLU A O 1
ATOM 646 N N . THR A 1 84 ? -16.831 -14.895 13.760 1.00 96.06 84 THR A N 1
ATOM 647 C CA . THR A 1 84 ? -17.085 -15.832 12.652 1.00 96.06 84 THR A CA 1
ATOM 648 C C . THR A 1 84 ? -16.002 -16.899 12.495 1.00 96.06 84 THR A C 1
ATOM 650 O O . THR A 1 84 ? -16.210 -17.877 11.772 1.00 96.06 84 THR A O 1
ATOM 653 N N . GLY A 1 85 ? -14.831 -16.702 13.111 1.00 95.75 85 GLY A N 1
ATOM 654 C CA . GLY A 1 85 ? -13.641 -17.532 12.913 1.00 95.75 85 GLY A CA 1
ATOM 655 C C . GLY A 1 85 ? -13.046 -17.451 11.501 1.00 95.75 85 GLY A C 1
ATOM 656 O O . GLY A 1 85 ? -12.207 -18.278 11.145 1.00 95.75 85 GLY A O 1
ATOM 657 N N . ARG A 1 86 ? -13.485 -16.497 10.668 1.00 93.81 86 ARG A N 1
ATOM 658 C CA . ARG A 1 86 ? -12.995 -16.307 9.296 1.00 93.81 86 ARG A CA 1
ATOM 659 C C . ARG A 1 86 ? -12.050 -15.116 9.241 1.00 93.81 86 ARG A C 1
ATOM 661 O O . ARG A 1 86 ? -12.350 -14.054 9.777 1.00 93.81 86 ARG A O 1
ATOM 668 N N . SER A 1 87 ? -10.922 -15.276 8.554 1.00 92.69 87 SER A N 1
ATOM 669 C CA . SER A 1 87 ? -10.005 -14.164 8.300 1.00 92.69 87 SER A CA 1
ATOM 670 C C . SER A 1 87 ? -10.705 -13.047 7.525 1.00 92.69 87 SER A C 1
ATOM 672 O O . SER A 1 87 ? -11.484 -13.320 6.613 1.00 92.69 87 SER A O 1
ATOM 674 N N . ARG A 1 88 ? -10.395 -11.798 7.884 1.00 93.00 88 ARG A N 1
ATOM 675 C CA . ARG A 1 88 ? -10.839 -10.592 7.181 1.00 93.00 88 ARG A CA 1
ATOM 676 C C . ARG A 1 88 ? -9.637 -9.853 6.614 1.00 93.00 88 ARG A C 1
ATOM 678 O O . ARG A 1 88 ? -8.657 -9.616 7.316 1.00 93.00 88 ARG A O 1
ATOM 685 N N . SER A 1 89 ? -9.734 -9.490 5.348 1.00 92.50 89 SER A N 1
ATOM 686 C CA . SER A 1 89 ? -8.771 -8.669 4.623 1.00 92.50 89 SER A CA 1
ATOM 687 C C . SER A 1 89 ? -9.244 -7.214 4.627 1.00 92.50 89 SER A C 1
ATOM 689 O O . SER A 1 89 ? -10.347 -6.909 4.178 1.00 9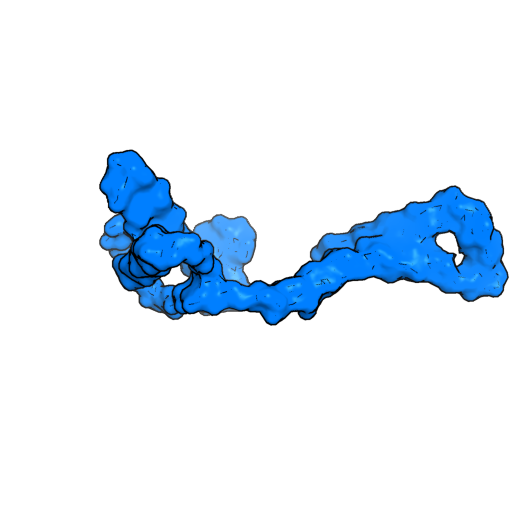2.50 89 SER A O 1
ATOM 691 N N . VAL A 1 90 ? -8.431 -6.308 5.173 1.00 94.31 90 VAL A N 1
ATOM 692 C CA . VAL A 1 90 ? -8.781 -4.885 5.309 1.00 94.31 90 VAL A CA 1
ATOM 693 C C . VAL A 1 90 ? -7.768 -4.037 4.549 1.00 94.31 90 VAL A C 1
ATOM 695 O O . VAL A 1 90 ? -6.570 -4.134 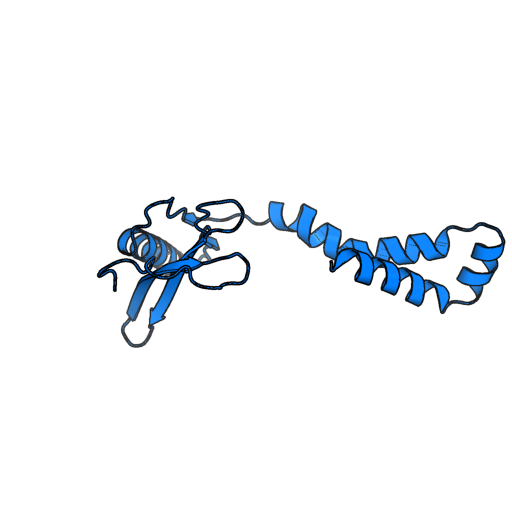4.812 1.00 94.31 90 VAL A O 1
ATOM 698 N N . MET A 1 91 ? -8.247 -3.193 3.636 1.00 93.81 91 MET A N 1
ATOM 699 C CA . MET A 1 91 ? -7.436 -2.190 2.944 1.00 93.81 91 MET A CA 1
ATOM 700 C C . MET A 1 91 ? -7.597 -0.831 3.622 1.00 93.81 91 MET A C 1
ATOM 702 O O . MET A 1 91 ? -8.705 -0.313 3.744 1.00 93.81 91 MET A O 1
ATOM 706 N N . LEU A 1 92 ? -6.479 -0.248 4.044 1.00 94.25 92 LEU A N 1
ATOM 707 C CA . LEU A 1 92 ? -6.393 1.097 4.608 1.00 94.25 92 LEU A CA 1
ATOM 708 C C . LEU A 1 92 ? -5.777 2.021 3.555 1.00 94.25 92 LEU A C 1
ATOM 710 O O . LEU A 1 92 ? -4.574 1.954 3.294 1.00 94.25 92 LEU A O 1
ATOM 714 N N . HIS A 1 93 ? -6.595 2.873 2.937 1.00 94.12 93 HIS A N 1
ATOM 715 C CA . HIS A 1 93 ? -6.130 3.753 1.864 1.00 94.12 93 HIS A CA 1
ATOM 716 C C . HIS A 1 93 ? -5.253 4.889 2.395 1.00 94.12 93 HIS A C 1
ATOM 718 O O . HIS A 1 93 ? -5.439 5.408 3.500 1.00 94.12 93 HIS A O 1
ATOM 724 N N . THR A 1 94 ? -4.267 5.290 1.593 1.00 92.62 94 THR A N 1
ATOM 725 C CA . THR A 1 94 ? -3.420 6.447 1.889 1.00 92.62 94 THR A CA 1
ATOM 726 C C . THR A 1 94 ? -4.139 7.743 1.532 1.00 92.62 94 THR A C 1
ATOM 728 O O . THR A 1 94 ? -4.886 7.823 0.559 1.00 92.62 94 THR A O 1
ATOM 731 N N . ILE A 1 95 ? -3.889 8.799 2.305 1.00 93.69 95 ILE A N 1
ATOM 732 C CA . ILE A 1 95 ? -4.564 10.083 2.113 1.00 93.69 95 ILE A CA 1
ATOM 733 C C . ILE A 1 95 ? -3.696 10.970 1.226 1.00 93.69 95 ILE A C 1
ATOM 735 O O . ILE A 1 95 ? -2.747 11.605 1.695 1.00 93.69 95 ILE A O 1
ATOM 739 N N . ARG A 1 96 ? -4.006 11.014 -0.068 1.00 93.19 96 ARG A N 1
ATOM 740 C CA . ARG A 1 96 ? -3.306 11.869 -1.030 1.00 93.19 96 ARG A CA 1
ATOM 741 C C . ARG A 1 96 ? -3.905 13.273 -1.040 1.00 93.19 96 ARG A C 1
ATOM 743 O O . ARG A 1 96 ? -5.082 13.437 -1.337 1.00 93.19 96 ARG A O 1
ATOM 750 N N . LEU A 1 97 ? -3.084 14.286 -0.779 1.00 91.81 97 LEU A N 1
ATOM 751 C CA . LEU A 1 97 ? -3.485 15.698 -0.822 1.00 91.81 97 LEU A CA 1
ATOM 752 C C . LEU A 1 97 ? -2.982 16.423 -2.079 1.00 91.81 97 LEU A C 1
ATOM 754 O O . LEU A 1 97 ? -3.512 17.466 -2.446 1.00 91.81 97 LEU A O 1
ATOM 758 N N . GLY A 1 98 ? -1.964 15.883 -2.752 1.00 91.38 98 GLY A N 1
ATOM 759 C CA . GLY A 1 98 ? -1.404 16.479 -3.961 1.00 91.38 98 GLY A CA 1
ATOM 760 C C . GLY A 1 98 ? -0.494 15.531 -4.735 1.00 91.38 98 GLY A C 1
ATOM 761 O O . GLY A 1 98 ? -0.439 14.328 -4.472 1.00 91.38 98 GLY A O 1
ATOM 762 N N . ALA A 1 99 ? 0.236 16.077 -5.711 1.00 91.69 99 ALA A N 1
ATOM 763 C CA . ALA A 1 99 ? 1.163 15.295 -6.531 1.00 91.69 99 ALA A CA 1
ATOM 764 C C . ALA A 1 99 ? 2.247 14.612 -5.680 1.00 91.69 99 ALA A C 1
ATOM 766 O O . ALA A 1 99 ? 2.499 13.426 -5.883 1.00 91.69 99 ALA A O 1
ATOM 767 N N . ASP A 1 100 ? 2.791 15.353 -4.711 1.00 93.12 100 ASP A N 1
ATOM 768 C CA . ASP A 1 100 ? 3.843 14.939 -3.777 1.00 93.12 100 ASP A CA 1
ATOM 769 C C . ASP A 1 100 ? 3.457 15.232 -2.314 1.00 93.12 100 ASP A C 1
ATOM 771 O O . ASP A 1 100 ? 4.316 15.469 -1.481 1.00 93.12 100 ASP A O 1
ATOM 775 N N . LEU A 1 101 ? 2.162 15.293 -1.987 1.00 93.69 101 LEU A N 1
ATOM 776 C CA . LEU A 1 101 ? 1.698 15.596 -0.627 1.00 93.69 101 LEU A CA 1
ATOM 777 C C . LEU A 1 101 ? 0.717 14.536 -0.144 1.00 93.69 101 LEU A C 1
ATOM 779 O O . LEU A 1 101 ? -0.255 14.214 -0.833 1.00 93.69 101 LEU A O 1
ATOM 783 N N . TRP A 1 102 ? 0.955 14.049 1.068 1.00 95.12 102 TRP A N 1
ATOM 784 C CA . TRP A 1 102 ? 0.196 12.981 1.706 1.00 95.12 102 TRP A CA 1
ATOM 785 C C . TRP A 1 102 ? -0.084 13.337 3.158 1.00 95.12 102 TRP A C 1
ATOM 787 O O . TRP A 1 102 ? 0.799 13.840 3.841 1.00 95.12 102 TRP A O 1
ATOM 797 N N . ARG A 1 103 ? -1.281 13.057 3.669 1.00 94.50 103 ARG A N 1
ATOM 798 C CA . ARG A 1 103 ? -1.545 13.152 5.108 1.00 94.50 103 ARG A CA 1
ATOM 799 C C . ARG A 1 103 ? -1.110 11.851 5.775 1.00 94.50 103 ARG A C 1
ATOM 801 O O . ARG A 1 103 ? -1.622 10.783 5.444 1.00 94.50 103 ARG A O 1
ATOM 808 N N . GLN A 1 104 ? -0.181 11.941 6.723 1.00 92.81 104 GLN A N 1
ATOM 809 C CA . GLN A 1 104 ? 0.200 10.795 7.538 1.00 92.81 104 GLN A CA 1
ATOM 810 C C . GLN A 1 104 ? -0.934 10.452 8.510 1.00 92.81 104 GLN A C 1
ATOM 812 O O . GLN A 1 104 ? -1.554 11.341 9.089 1.00 92.81 104 GLN A O 1
ATOM 817 N N . TYR A 1 105 ? -1.167 9.166 8.743 1.00 92.56 105 TYR A N 1
ATOM 818 C CA . TYR A 1 105 ? -1.876 8.682 9.920 1.00 92.56 105 TYR A CA 1
ATOM 819 C C . TYR A 1 105 ? -1.254 7.361 10.371 1.00 92.56 105 TYR A C 1
ATOM 821 O O . TYR A 1 105 ? -0.617 6.661 9.582 1.00 92.56 105 TYR A O 1
ATOM 829 N N . VAL A 1 106 ? -1.373 7.056 11.658 1.00 93.12 106 VAL A N 1
ATOM 830 C CA . VAL A 1 106 ? -0.756 5.883 12.281 1.00 93.12 106 VAL A CA 1
ATOM 831 C C . VAL A 1 106 ? -1.826 5.100 13.016 1.00 93.12 106 VAL A C 1
ATOM 833 O O . VAL A 1 106 ? -2.521 5.661 13.856 1.00 93.12 106 VAL A O 1
ATOM 836 N N . VAL A 1 107 ? -1.918 3.806 12.721 1.00 94.62 107 VAL A N 1
ATOM 837 C CA . VAL A 1 107 ? -2.746 2.847 13.457 1.00 94.62 107 VAL A CA 1
ATOM 838 C C . VAL A 1 107 ? -1.843 2.076 14.416 1.00 94.62 107 VAL A C 1
ATOM 840 O O . VAL A 1 107 ? -0.830 1.509 14.003 1.00 94.62 107 VAL A O 1
ATOM 843 N N . ARG A 1 108 ? -2.199 2.045 15.699 1.00 94.62 108 ARG A N 1
ATOM 844 C CA . ARG A 1 108 ? -1.480 1.320 16.748 1.00 94.62 108 ARG A CA 1
ATOM 845 C C . ARG A 1 108 ? -2.412 0.314 17.407 1.00 94.62 108 ARG A C 1
ATOM 847 O O . ARG A 1 108 ? -3.454 0.691 17.932 1.00 94.62 108 ARG A O 1
ATOM 854 N N . PHE A 1 109 ? -1.990 -0.944 17.438 1.00 94.19 109 PHE A N 1
ATOM 855 C CA . PHE A 1 109 ? -2.663 -2.007 18.178 1.00 94.19 109 PHE A CA 1
ATOM 856 C C . PHE A 1 109 ? -1.986 -2.171 19.540 1.00 94.19 109 PHE A C 1
ATOM 858 O O . PHE A 1 109 ? -0.793 -2.471 19.608 1.00 94.19 109 PHE A O 1
ATOM 865 N N . ASP A 1 110 ? -2.732 -1.962 20.621 1.00 92.06 110 ASP A N 1
ATOM 866 C CA . ASP A 1 110 ? -2.260 -2.151 21.990 1.00 92.06 110 ASP A CA 1
ATOM 867 C C . ASP A 1 110 ? -3.012 -3.310 22.655 1.00 92.06 110 ASP A C 1
ATOM 869 O O . ASP A 1 110 ? -4.061 -3.104 23.269 1.00 92.06 110 ASP A O 1
ATOM 873 N N . PRO A 1 111 ? -2.493 -4.545 22.570 1.00 88.94 111 PRO A N 1
ATOM 874 C CA . PRO A 1 111 ? -3.158 -5.698 23.165 1.00 88.94 111 PRO A CA 1
ATOM 875 C C . PRO A 1 111 ? -3.126 -5.675 24.697 1.00 88.94 111 PRO A C 1
ATOM 877 O O . PRO A 1 111 ? -3.946 -6.334 25.326 1.00 88.94 111 PRO A O 1
ATOM 880 N N . ARG A 1 112 ? -2.206 -4.921 25.323 1.00 92.62 112 ARG A N 1
ATOM 881 C CA . ARG A 1 112 ? -2.145 -4.817 26.791 1.00 92.62 112 ARG A CA 1
ATOM 882 C C . ARG A 1 112 ? -3.288 -3.967 27.327 1.00 92.62 112 ARG A C 1
ATOM 884 O O . ARG A 1 112 ? -3.815 -4.264 28.392 1.00 92.62 112 ARG A O 1
ATOM 891 N N . ARG A 1 113 ? -3.651 -2.919 26.587 1.00 90.06 113 ARG A N 1
ATOM 892 C CA . ARG A 1 113 ? -4.787 -2.042 26.897 1.00 90.06 113 ARG A CA 1
ATOM 893 C C . ARG A 1 113 ? -6.086 -2.469 26.211 1.00 90.06 113 ARG A C 1
ATOM 895 O O . ARG A 1 113 ? -7.136 -1.936 26.539 1.00 90.06 113 ARG A O 1
ATOM 902 N N . ASN A 1 114 ? -6.014 -3.447 25.307 1.00 89.44 114 ASN A N 1
ATOM 903 C CA . ASN A 1 114 ? -7.107 -3.876 24.438 1.00 89.44 114 ASN A CA 1
ATOM 904 C C . ASN A 1 114 ? -7.698 -2.713 23.618 1.00 89.44 114 ASN A C 1
ATOM 906 O O . ASN A 1 114 ? -8.912 -2.570 23.487 1.00 89.44 114 ASN A O 1
ATOM 910 N N . GLU A 1 115 ? -6.815 -1.864 23.091 1.00 91.75 115 GLU A N 1
ATOM 911 C CA . GLU A 1 115 ? -7.161 -0.632 22.382 1.00 91.75 115 GLU A CA 1
ATOM 912 C C . GLU A 1 115 ? -6.562 -0.633 20.969 1.00 91.75 115 GLU A C 1
ATOM 914 O O . GLU A 1 115 ? -5.425 -1.063 20.748 1.00 91.75 115 GLU A O 1
ATOM 919 N N . VAL A 1 116 ? -7.316 -0.090 20.013 1.00 94.00 116 VAL A N 1
ATOM 920 C CA . VAL A 1 116 ? -6.805 0.324 18.702 1.00 94.00 116 VAL A CA 1
ATOM 921 C C . VAL A 1 116 ? -6.833 1.845 18.680 1.00 94.00 116 VAL A C 1
ATOM 923 O O . VAL A 1 116 ? -7.897 2.443 18.804 1.00 94.00 116 VAL A O 1
ATOM 926 N N . ALA A 1 117 ? -5.665 2.466 18.549 1.00 92.75 117 ALA A N 1
ATOM 927 C CA . ALA A 1 117 ? -5.529 3.917 18.502 1.00 92.75 117 ALA A CA 1
ATOM 928 C C . ALA A 1 117 ? -5.153 4.359 17.090 1.00 92.75 117 ALA A C 1
ATOM 930 O O . ALA A 1 117 ? -4.274 3.763 16.462 1.00 92.75 117 ALA A O 1
ATOM 931 N N . VAL A 1 118 ? -5.792 5.418 16.603 1.00 94.12 118 VAL A N 1
ATOM 932 C CA . VAL A 1 118 ? -5.476 6.027 15.312 1.00 94.12 118 VAL A CA 1
ATOM 933 C C . VAL A 1 118 ? -5.116 7.479 15.549 1.00 94.12 118 VAL A C 1
ATOM 935 O O . VAL A 1 118 ? -5.904 8.224 16.112 1.00 94.12 118 VAL A O 1
ATOM 938 N N . ARG A 1 119 ? -3.933 7.884 15.094 1.00 92.75 119 ARG A N 1
ATOM 939 C CA . ARG A 1 119 ? -3.454 9.260 15.221 1.00 92.75 119 ARG A CA 1
ATOM 940 C C . ARG A 1 119 ? -3.250 9.862 13.846 1.00 92.75 119 ARG A C 1
ATOM 942 O O . ARG A 1 119 ? -2.545 9.278 13.019 1.00 92.75 119 ARG A O 1
ATOM 949 N N . ILE A 1 120 ? -3.817 11.040 13.614 1.00 93.00 120 ILE A N 1
ATOM 950 C CA . ILE A 1 120 ? -3.557 11.803 12.393 1.00 93.00 120 ILE A CA 1
ATOM 951 C C . ILE A 1 120 ? -2.242 12.568 12.577 1.00 93.00 120 ILE A C 1
ATOM 953 O O . ILE A 1 120 ? -1.991 13.180 13.611 1.00 93.00 120 ILE A O 1
ATOM 957 N N . GLY A 1 121 ? -1.358 12.469 11.593 1.00 91.31 121 GLY A N 1
ATOM 958 C CA . GLY A 1 121 ? -0.036 13.085 11.583 1.00 91.31 121 GLY A CA 1
ATOM 959 C C . GLY A 1 121 ? 0.052 14.293 10.645 1.00 91.31 121 GLY A C 1
ATOM 960 O O . GLY A 1 121 ? -0.960 14.741 10.089 1.00 91.31 121 GLY A O 1
ATOM 961 N N . PRO A 1 122 ? 1.263 14.839 10.455 1.00 93.44 122 PRO A N 1
ATOM 962 C CA . PRO A 1 122 ? 1.494 15.950 9.542 1.00 93.44 122 PRO A CA 1
ATOM 963 C C . PRO A 1 122 ? 1.230 15.561 8.082 1.00 93.44 122 PRO A C 1
ATOM 965 O O . PRO A 1 122 ? 1.091 14.388 7.720 1.00 93.44 122 PRO A O 1
ATOM 968 N N . VAL A 1 123 ? 1.187 16.572 7.222 1.00 94.56 123 VAL A N 1
ATOM 969 C CA . VAL A 1 123 ? 1.349 16.379 5.782 1.00 94.56 123 VAL A CA 1
ATOM 970 C C . VAL A 1 123 ? 2.823 16.092 5.503 1.00 94.56 123 VAL A C 1
ATOM 972 O O . VAL A 1 123 ? 3.697 16.769 6.034 1.00 94.56 123 VAL A O 1
ATOM 975 N N . VAL A 1 124 ? 3.105 15.092 4.678 1.00 94.62 124 VAL A N 1
ATOM 976 C CA . VAL A 1 124 ? 4.451 14.648 4.314 1.00 94.62 124 VAL A CA 1
ATOM 977 C C . VAL A 1 124 ? 4.613 14.589 2.800 1.00 94.62 124 VAL A C 1
ATOM 979 O O . VAL A 1 124 ? 3.640 14.401 2.063 1.00 94.62 124 VAL A O 1
ATOM 982 N N . THR A 1 125 ? 5.853 14.718 2.339 1.00 94.56 125 THR A N 1
ATOM 983 C CA . THR A 1 125 ? 6.206 14.430 0.945 1.00 94.56 125 THR A CA 1
ATOM 984 C C . THR A 1 125 ? 6.258 12.928 0.671 1.00 94.56 125 THR A C 1
ATOM 986 O O . THR A 1 125 ? 6.213 12.116 1.600 1.00 94.56 125 THR A O 1
ATOM 989 N N . THR A 1 126 ? 6.408 12.517 -0.592 1.00 90.88 126 THR A N 1
ATOM 990 C CA . THR A 1 126 ? 6.624 11.095 -0.939 1.00 90.88 126 THR A CA 1
ATOM 991 C C . THR A 1 126 ? 7.888 10.528 -0.279 1.00 90.88 126 THR A C 1
ATOM 993 O O . THR A 1 126 ? 7.946 9.341 0.035 1.00 90.88 126 THR A O 1
ATOM 996 N N . SER A 1 127 ? 8.874 11.382 0.015 1.00 91.00 127 SER A N 1
ATOM 997 C CA . SER A 1 127 ? 10.086 11.033 0.772 1.00 91.00 127 SER A CA 1
ATOM 998 C C . SER A 1 127 ? 9.885 11.037 2.295 1.00 91.00 127 SER A C 1
ATOM 1000 O O . SER A 1 127 ? 10.866 11.002 3.033 1.00 91.00 127 SER A O 1
ATOM 1002 N N . GLN A 1 128 ? 8.638 11.108 2.775 1.00 89.88 128 GLN A N 1
ATOM 1003 C CA . GLN A 1 128 ? 8.259 11.166 4.193 1.00 89.88 128 GLN A CA 1
ATOM 1004 C C . GLN A 1 128 ? 8.812 12.378 4.958 1.00 89.88 128 GLN A C 1
ATOM 1006 O O . GLN A 1 128 ? 8.897 12.354 6.184 1.00 89.88 128 GLN A O 1
ATOM 1011 N N . VAL A 1 129 ? 9.162 13.460 4.255 1.00 92.38 129 VAL A N 1
ATOM 1012 C CA . VAL A 1 129 ? 9.604 14.704 4.896 1.00 92.38 129 VAL A CA 1
ATOM 1013 C C . VAL A 1 129 ? 8.367 15.495 5.335 1.00 92.38 129 VAL A C 1
ATOM 1015 O O . VAL A 1 129 ? 7.542 15.810 4.472 1.00 92.38 129 VAL A O 1
ATOM 1018 N N . PRO A 1 130 ? 8.206 15.822 6.631 1.00 90.94 130 PRO A N 1
ATOM 1019 C CA . PRO A 1 130 ? 7.064 16.594 7.107 1.00 90.94 130 PRO A CA 1
ATOM 1020 C C . PRO A 1 130 ? 7.055 18.015 6.550 1.00 90.94 130 PRO A C 1
ATOM 1022 O O . PRO A 1 130 ? 8.082 18.691 6.516 1.00 90.94 130 PRO A O 1
ATOM 1025 N N . PHE A 1 131 ? 5.873 18.486 6.166 1.00 88.50 131 PHE A N 1
ATOM 1026 C CA . PHE A 1 131 ? 5.631 19.882 5.850 1.00 88.50 131 PHE A CA 1
ATOM 1027 C C . PHE A 1 131 ? 5.441 20.660 7.164 1.00 88.50 131 PHE A C 1
ATOM 1029 O O . PHE A 1 131 ? 4.505 20.351 7.913 1.00 88.50 131 PHE A O 1
ATOM 1036 N N . PRO A 1 132 ? 6.300 21.641 7.492 1.00 86.19 132 PRO A N 1
ATOM 1037 C CA . PRO A 1 132 ? 6.218 22.364 8.760 1.00 86.19 132 PRO A CA 1
ATOM 1038 C C . PRO A 1 132 ? 4.851 23.026 8.976 1.00 86.19 132 PRO A C 1
ATOM 1040 O O . PRO A 1 132 ? 4.257 23.555 8.040 1.00 86.19 132 PRO A O 1
ATOM 1043 N N . GLY A 1 133 ? 4.349 22.995 10.214 1.00 83.50 133 GLY A N 1
ATOM 1044 C CA . GLY A 1 133 ? 3.064 23.608 10.584 1.00 83.50 133 GLY A CA 1
ATOM 1045 C C . GLY A 1 133 ? 1.820 22.860 10.092 1.00 83.50 133 GLY A C 1
ATOM 1046 O O . GLY A 1 133 ? 0.716 23.379 10.202 1.00 83.50 133 GLY A O 1
ATOM 1047 N N . SER A 1 134 ? 1.977 21.652 9.543 1.00 86.50 134 SER A N 1
ATOM 1048 C CA . SER A 1 134 ? 0.856 20.831 9.067 1.00 86.50 134 SER A CA 1
ATOM 1049 C C . SER A 1 134 ? 0.361 19.798 10.084 1.00 86.50 134 SER A C 1
ATOM 1051 O O . SER A 1 134 ? -0.548 19.022 9.773 1.00 86.50 134 SER A O 1
ATOM 1053 N N . GLU A 1 135 ? 0.959 19.756 11.274 1.00 82.31 135 GLU A N 1
ATOM 1054 C CA . GLU A 1 135 ? 0.529 18.881 12.363 1.00 82.31 135 GLU A CA 1
ATOM 1055 C C . GLU A 1 135 ? -0.910 19.230 12.777 1.00 82.31 135 GLU A C 1
ATOM 1057 O O . GLU A 1 135 ? -1.218 20.404 12.983 1.00 82.31 135 GLU A O 1
ATOM 1062 N N . PRO A 1 136 ? -1.820 18.246 12.842 1.00 74.12 136 PRO A N 1
ATOM 1063 C CA . PRO A 1 136 ? -3.190 18.494 13.264 1.00 74.12 136 PRO A CA 1
ATOM 1064 C C . PRO A 1 136 ? -3.231 18.786 14.767 1.00 74.12 136 PRO A C 1
ATOM 1066 O O . PRO A 1 136 ? -2.620 18.075 15.566 1.00 74.12 136 PRO A O 1
ATOM 1069 N N . GLU A 1 137 ? -3.978 19.816 15.156 1.00 65.31 137 GLU A N 1
ATOM 1070 C CA . GLU A 1 137 ? -4.213 20.132 16.564 1.00 65.31 137 GLU A CA 1
ATOM 1071 C C . GLU A 1 137 ? -5.095 19.046 17.209 1.00 65.31 137 GLU A C 1
ATOM 1073 O O . GLU A 1 137 ? -6.232 18.825 16.796 1.00 65.31 137 GLU A O 1
ATOM 1078 N N . GLY A 1 138 ? -4.577 18.370 18.240 1.00 58.41 138 GLY A N 1
ATOM 1079 C CA . GLY A 1 138 ? -5.406 17.707 19.255 1.00 58.41 138 GLY A CA 1
ATOM 1080 C C . GLY A 1 138 ? -6.152 16.421 18.872 1.00 58.41 138 GLY A C 1
ATOM 1081 O O . GLY A 1 138 ? -7.226 16.182 19.418 1.00 58.41 138 GLY A O 1
ATOM 1082 N N . LEU A 1 139 ? -5.614 15.567 17.997 1.00 49.88 139 LEU A N 1
ATOM 1083 C CA . LEU A 1 139 ? -6.200 14.246 17.713 1.00 49.88 139 LEU A CA 1
ATOM 1084 C C . LEU A 1 139 ? -5.260 13.110 18.151 1.00 49.88 139 LEU A C 1
ATOM 1086 O O . LEU A 1 139 ? -4.621 12.472 17.310 1.00 49.88 139 LEU A O 1
ATOM 1090 N N . GLU A 1 140 ? -5.165 12.898 19.468 1.00 42.03 140 GLU A N 1
ATOM 1091 C CA . GLU A 1 140 ? -4.681 11.644 20.080 1.00 42.03 140 GLU A CA 1
ATOM 1092 C C . GLU A 1 140 ? -5.819 10.635 20.283 1.00 42.03 140 GLU A C 1
ATOM 1094 O O . GLU A 1 140 ? -6.944 11.063 20.639 1.00 42.03 140 GLU A O 1
#

Sequence (140 aa):
MKGITHFLTGIALATFFPEVVHRAADGSLLPVLGGVAGILPDTLDFKFVRYFERYDLEIDPGPNPDPRRIADALVGAMREAYETGRSRSVMLHTIRLGADLWRQYVVRFDPRRNEVAVRIGPVVTTSQVPFPGSEPEGLE

Radius of gyration: 23.27 Å; chains: 1; bounding box: 45×46×62 Å